Protein AF-A0A9D4LIM8-F1 (afdb_monomer)

Foldseek 3Di:
DPDAFDPPDPCRQVVQCVVCVCVCVPQDPQKDWDDDRPDIDIFGDDPDPVVRVPRRDDPDD

Solvent-accessible surface area (backbone atoms only — not comparable to full-atom values): 4124 Å² total; per-residue (Å²): 143,88,78,86,67,61,86,92,41,90,60,30,60,59,52,50,52,61,70,53,63,63,77,68,72,78,61,56,91,75,51,49,74,52,79,53,93,92,48,73,50,76,47,49,79,56,96,44,66,68,60,22,50,59,69,68,44,77,92,78,127

pLDDT: mean 88.69, std 11.8, range [42.47, 96.0]

InterPro domains:
  IPR000477 Reverse transcriptase domain [PS50878] (1-61)

Structure (mmCIF, N/CA/C/O backbone):
data_AF-A0A9D4LIM8-F1
#
_entry.id   AF-A0A9D4LIM8-F1
#
loop_
_atom_site.group_PDB
_atom_site.id
_atom_site.type_symbol
_atom_site.label_atom_id
_atom_site.label_alt_id
_atom_site.label_comp_id
_atom_site.label_asym_id
_atom_site.label_entity_id
_atom_site.label_seq_id
_atom_site.pdbx_PDB_ins_code
_atom_site.Cartn_x
_atom_site.Cartn_y
_atom_site.Cartn_z
_atom_site.occupancy
_atom_site.B_iso_or_equiv
_atom_site.auth_seq_id
_atom_site.auth_comp_id
_atom_site.auth_asym_id
_atom_site.auth_atom_id
_atom_site.pdbx_PDB_model_num
ATOM 1 N N . MET A 1 1 ? -6.586 -16.292 19.133 1.00 51.38 1 MET A N 1
ATOM 2 C CA . MET A 1 1 ? -7.616 -15.309 18.726 1.00 51.38 1 MET A CA 1
ATOM 3 C C . MET A 1 1 ? -7.516 -14.050 19.591 1.00 51.38 1 MET A C 1
ATOM 5 O O . MET A 1 1 ? -8.388 -13.809 20.412 1.00 51.38 1 MET A O 1
ATOM 9 N N . ARG A 1 2 ? -6.429 -13.278 19.471 1.00 83.38 2 ARG A N 1
ATOM 10 C CA . ARG A 1 2 ? -6.284 -11.968 20.141 1.00 83.38 2 ARG A CA 1
ATOM 11 C C . ARG A 1 2 ? -5.846 -10.854 19.182 1.00 83.38 2 ARG A C 1
ATOM 13 O O . ARG A 1 2 ? -5.680 -9.730 19.624 1.00 83.38 2 ARG A O 1
ATOM 20 N N . GLU A 1 3 ? -5.693 -11.173 17.899 1.00 89.00 3 GLU A N 1
ATOM 21 C CA . GLU A 1 3 ? -5.154 -10.259 16.895 1.00 89.00 3 GLU A CA 1
ATOM 22 C C . GLU A 1 3 ? -6.247 -9.789 15.940 1.00 89.00 3 GLU A C 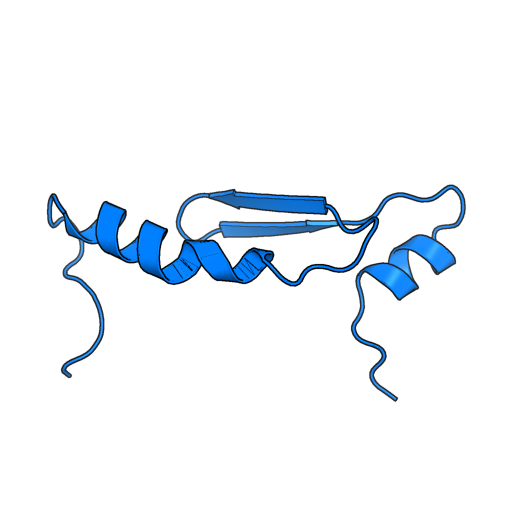1
ATOM 24 O O . GLU A 1 3 ? -7.187 -10.535 15.645 1.00 89.00 3 GLU A O 1
ATOM 29 N N . GLY A 1 4 ? -6.068 -8.572 15.430 1.00 89.69 4 GLY A N 1
ATOM 30 C CA . GLY A 1 4 ? -6.946 -7.944 14.451 1.00 89.69 4 GLY A CA 1
ATOM 31 C C . GLY A 1 4 ? -7.945 -6.962 15.056 1.00 89.69 4 GLY A C 1
ATOM 32 O O . GLY A 1 4 ? -8.005 -6.733 16.263 1.00 89.69 4 GLY A O 1
ATOM 33 N N . VAL A 1 5 ? -8.740 -6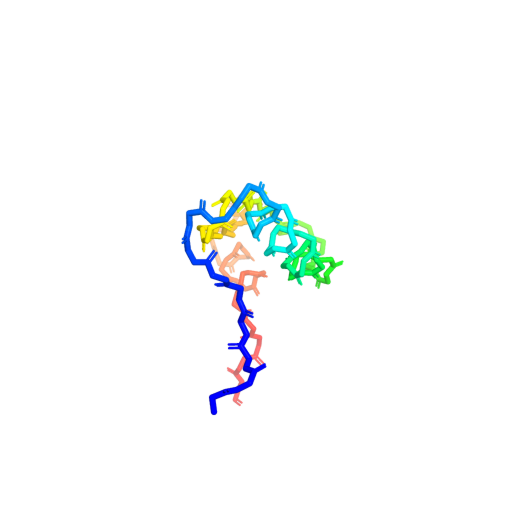.367 14.173 1.00 92.44 5 VAL A N 1
ATOM 34 C CA . VAL A 1 5 ? -9.804 -5.420 14.515 1.00 92.44 5 VAL A CA 1
ATOM 35 C C . VAL A 1 5 ? -11.153 -5.969 14.040 1.00 92.44 5 VAL A C 1
ATOM 37 O O . VAL A 1 5 ? -11.206 -6.654 13.016 1.00 92.44 5 VAL A O 1
ATOM 40 N N . PRO A 1 6 ? -12.261 -5.702 14.753 1.00 92.56 6 PRO A N 1
ATOM 41 C CA . PRO A 1 6 ? -13.573 -6.189 14.346 1.00 92.56 6 PRO A CA 1
ATOM 42 C C . PRO A 1 6 ? -14.024 -5.515 13.045 1.00 92.56 6 PRO A C 1
ATOM 44 O O . PRO A 1 6 ? -14.011 -4.285 12.943 1.00 92.56 6 PRO A O 1
ATOM 47 N N . GLN A 1 7 ? -14.459 -6.305 12.063 1.00 88.81 7 GLN A N 1
ATOM 48 C CA . GLN A 1 7 ? -15.019 -5.779 10.814 1.00 88.81 7 GLN A CA 1
ATOM 49 C C . GLN A 1 7 ? -16.321 -5.011 11.084 1.00 88.81 7 GLN A C 1
ATOM 51 O O . GLN A 1 7 ? -17.147 -5.433 11.891 1.00 88.81 7 GLN A O 1
ATOM 56 N N . GLY A 1 8 ? -16.488 -3.858 10.431 1.00 89.38 8 GLY A N 1
ATOM 57 C CA . GLY A 1 8 ? -17.655 -2.986 10.617 1.00 89.38 8 GLY A CA 1
ATOM 58 C C . GLY A 1 8 ? -17.613 -2.102 11.871 1.00 89.38 8 GLY A C 1
ATOM 59 O O . GLY A 1 8 ? -18.524 -1.305 12.084 1.00 89.38 8 GLY A O 1
ATOM 60 N N . GLY A 1 9 ? -16.562 -2.194 12.694 1.00 91.44 9 GLY A N 1
ATOM 61 C CA . GLY A 1 9 ? -16.343 -1.251 13.790 1.00 91.44 9 GLY A CA 1
ATOM 62 C C . GLY A 1 9 ? -15.957 0.137 13.271 1.00 91.44 9 GLY A C 1
ATOM 63 O O . GLY A 1 9 ? -15.098 0.259 12.401 1.00 91.44 9 GLY A O 1
ATOM 64 N N . VAL A 1 10 ? -16.549 1.189 13.847 1.00 93.56 10 VAL A N 1
ATOM 65 C CA . VAL A 1 10 ? -16.362 2.591 13.409 1.00 93.56 10 VAL A CA 1
ATOM 66 C C . VAL A 1 10 ? -14.885 3.007 13.388 1.00 93.56 10 VAL A C 1
ATOM 68 O O . VAL A 1 10 ? -14.451 3.710 12.483 1.00 93.56 10 VAL A O 1
ATOM 71 N N . ILE A 1 11 ? -14.103 2.552 14.370 1.00 96.00 11 ILE A N 1
ATOM 72 C CA . ILE A 1 11 ? -12.681 2.906 14.520 1.00 96.00 11 ILE A CA 1
ATOM 73 C C . ILE A 1 11 ? -11.759 1.840 13.901 1.00 96.00 11 ILE A C 1
ATOM 75 O O . ILE A 1 11 ? -10.589 2.108 13.633 1.00 96.00 11 ILE A O 1
ATOM 79 N N . SER A 1 12 ? -12.275 0.638 13.631 1.00 95.31 12 SER A N 1
ATOM 80 C CA . SER A 1 12 ? -11.483 -0.499 13.156 1.00 95.31 12 SER A CA 1
ATOM 81 C C . SER A 1 12 ? -10.762 -0.202 11.846 1.00 95.31 12 SER A C 1
ATOM 83 O O . SER A 1 12 ? -9.578 -0.501 11.732 1.00 95.31 12 SER A O 1
ATOM 85 N N . LEU A 1 13 ? -11.448 0.427 10.884 1.00 93.12 13 LEU A N 1
ATOM 86 C CA . LEU A 1 13 ? -10.844 0.797 9.601 1.00 93.12 13 LEU A CA 1
ATOM 87 C C . LEU A 1 13 ? -9.684 1.777 9.800 1.00 93.12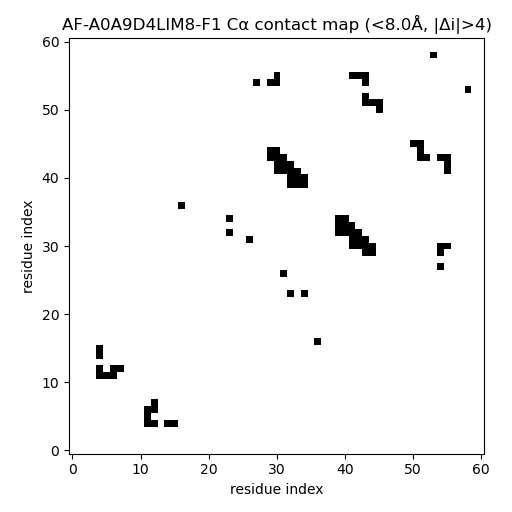 13 LEU A C 1
ATOM 89 O O . LEU A 1 13 ? -8.612 1.578 9.243 1.00 93.12 13 LEU A O 1
ATOM 93 N N . THR A 1 14 ? -9.864 2.796 10.638 1.00 95.44 14 THR A N 1
ATOM 94 C CA . THR A 1 14 ? -8.809 3.773 10.931 1.00 95.44 14 THR A CA 1
ATOM 95 C C . THR A 1 14 ? -7.600 3.117 11.595 1.00 95.44 14 THR A C 1
ATOM 97 O O . THR A 1 14 ? -6.471 3.397 11.209 1.00 95.44 14 THR A O 1
ATOM 100 N N . LEU A 1 15 ? -7.815 2.214 12.558 1.00 95.69 15 LEU A N 1
ATOM 101 C CA . LEU A 1 15 ? -6.726 1.475 13.206 1.00 95.69 15 LEU A CA 1
ATOM 102 C C . LEU A 1 15 ? -5.987 0.566 12.222 1.00 95.69 15 LEU A C 1
ATOM 104 O O . LEU A 1 15 ? -4.762 0.515 12.255 1.00 95.69 15 LEU A O 1
ATOM 108 N N . PHE A 1 16 ? -6.718 -0.111 11.336 1.00 94.94 16 PHE A N 1
ATOM 109 C CA . PHE A 1 16 ? -6.122 -0.924 10.281 1.00 94.94 16 PHE A CA 1
ATOM 110 C C . PHE A 1 16 ? -5.277 -0.071 9.327 1.00 94.94 16 PHE A C 1
ATOM 112 O O . PHE A 1 16 ? -4.129 -0.414 9.074 1.00 94.94 16 PHE A O 1
ATOM 119 N N . LEU A 1 17 ? -5.796 1.075 8.873 1.00 94.25 17 LEU A N 1
ATOM 120 C CA . LEU A 1 17 ? -5.064 2.003 8.005 1.00 94.25 17 LEU A CA 1
ATOM 121 C C . LEU A 1 17 ? -3.794 2.548 8.673 1.00 94.25 17 LEU A C 1
ATOM 123 O O . LEU A 1 17 ? -2.753 2.612 8.030 1.00 94.25 17 LEU A O 1
ATOM 127 N N . ILE A 1 18 ? -3.855 2.905 9.961 1.00 95.00 18 ILE A N 1
ATOM 128 C CA . ILE A 1 18 ? -2.672 3.328 10.728 1.00 95.00 18 ILE A CA 1
ATOM 129 C C . ILE A 1 18 ? -1.648 2.192 10.804 1.00 95.00 18 ILE A C 1
ATOM 131 O O . ILE A 1 18 ? -0.458 2.440 10.632 1.00 95.00 18 ILE A O 1
ATOM 135 N N . TYR A 1 19 ? -2.110 0.963 11.041 1.00 94.56 19 TYR A N 1
ATOM 136 C CA . TYR A 1 19 ? -1.256 -0.216 11.166 1.00 94.56 19 TYR A CA 1
ATOM 137 C C . TYR A 1 19 ? -0.481 -0.537 9.882 1.00 94.56 19 TYR A C 1
ATOM 139 O O . TYR A 1 19 ? 0.661 -0.963 9.970 1.00 94.56 19 TYR A O 1
ATOM 147 N N . ILE A 1 20 ? -1.077 -0.325 8.706 1.00 94.81 20 ILE A N 1
ATOM 148 C CA . ILE A 1 20 ? -0.433 -0.609 7.412 1.00 94.81 20 ILE A CA 1
ATOM 149 C C . ILE A 1 20 ? 0.300 0.595 6.801 1.00 94.81 20 ILE A C 1
ATOM 151 O O . ILE A 1 20 ? 0.920 0.466 5.745 1.00 94.81 20 ILE A O 1
ATOM 155 N N . ASN A 1 21 ? 0.206 1.781 7.410 1.00 93.56 21 ASN A N 1
ATOM 156 C CA . ASN A 1 21 ? 0.689 3.031 6.814 1.00 93.56 21 ASN A CA 1
ATOM 157 C C . ASN A 1 21 ? 2.207 3.029 6.556 1.00 93.56 21 ASN A C 1
ATOM 159 O O . ASN A 1 21 ? 2.702 3.727 5.673 1.00 93.56 21 ASN A O 1
ATOM 163 N N . ASP A 1 22 ? 2.959 2.243 7.319 1.00 94.50 22 ASP A N 1
ATOM 164 C CA . ASP A 1 22 ? 4.405 2.106 7.194 1.00 94.50 22 ASP A CA 1
ATOM 165 C C . ASP A 1 22 ? 4.849 1.023 6.193 1.00 94.50 22 ASP A C 1
ATOM 167 O O . ASP A 1 22 ? 6.036 0.991 5.856 1.00 94.50 22 ASP A O 1
ATOM 171 N N . LEU A 1 23 ? 3.940 0.216 5.623 1.00 92.38 23 LEU A N 1
ATOM 172 C CA . LEU A 1 23 ? 4.279 -0.822 4.630 1.00 92.38 23 LEU A CA 1
ATOM 173 C C . LEU A 1 23 ? 5.043 -0.268 3.420 1.00 92.38 23 LEU A C 1
ATOM 175 O O . LEU A 1 23 ? 5.882 -0.952 2.835 1.00 92.38 23 LEU A O 1
ATOM 179 N N . VAL A 1 24 ? 4.774 0.984 3.052 1.00 92.25 24 VAL A N 1
ATOM 180 C CA . VAL A 1 24 ? 5.374 1.654 1.888 1.00 92.25 24 VAL A CA 1
ATOM 181 C C . VAL A 1 24 ? 6.526 2.594 2.252 1.00 92.25 24 VAL A C 1
ATOM 183 O O . VAL A 1 24 ? 7.113 3.222 1.371 1.00 92.25 24 VAL A O 1
ATOM 186 N N . SER A 1 25 ? 6.887 2.685 3.536 1.00 90.38 25 SER A N 1
ATOM 187 C CA . SER A 1 25 ? 7.882 3.646 4.038 1.00 90.38 25 SER A CA 1
ATOM 188 C C . SER A 1 25 ? 9.314 3.374 3.560 1.00 90.38 25 SER A C 1
ATOM 190 O O . SER A 1 25 ? 10.121 4.298 3.493 1.00 90.38 25 SER A O 1
ATOM 192 N N . ASN A 1 26 ? 9.626 2.126 3.195 1.00 87.88 26 ASN A N 1
ATOM 193 C CA . ASN A 1 26 ? 10.977 1.678 2.835 1.00 87.88 26 ASN A CA 1
ATOM 194 C C . ASN A 1 26 ? 11.133 1.313 1.349 1.00 87.88 26 ASN A C 1
ATOM 196 O O . ASN A 1 26 ? 12.048 0.576 0.977 1.00 87.88 26 ASN A O 1
ATOM 200 N N . LEU A 1 27 ? 10.246 1.804 0.481 1.00 89.81 27 LEU A N 1
ATOM 201 C CA . LEU A 1 27 ? 10.379 1.567 -0.955 1.00 89.81 27 LEU A CA 1
ATOM 202 C C . LEU A 1 27 ? 11.598 2.303 -1.528 1.00 89.81 27 LEU A C 1
ATOM 204 O O . LEU A 1 27 ? 11.916 3.431 -1.150 1.00 89.81 27 LEU A O 1
ATOM 208 N N . GLN A 1 28 ? 12.298 1.643 -2.452 1.00 88.25 28 GLN A N 1
ATOM 209 C CA . GLN A 1 28 ? 13.500 2.191 -3.074 1.00 88.25 28 GLN A CA 1
ATOM 210 C C . GLN A 1 28 ? 13.190 3.438 -3.913 1.00 88.25 28 GLN A C 1
ATOM 212 O O . GLN A 1 28 ? 12.088 3.629 -4.431 1.00 88.25 28 GLN A O 1
ATOM 217 N N . ARG A 1 29 ? 14.202 4.291 -4.109 1.00 85.75 29 ARG A N 1
ATOM 218 C CA . ARG A 1 29 ? 14.087 5.456 -4.995 1.00 85.75 29 ARG A CA 1
ATOM 219 C C . ARG A 1 29 ? 13.661 5.005 -6.401 1.00 85.75 29 ARG A C 1
ATOM 221 O O . ARG A 1 29 ? 14.204 4.037 -6.923 1.00 85.75 29 ARG A O 1
ATOM 228 N N . PHE A 1 30 ? 12.736 5.744 -7.020 1.00 89.56 30 PHE A N 1
ATOM 229 C CA . PHE A 1 30 ? 12.139 5.435 -8.335 1.00 89.56 30 PHE A CA 1
ATOM 230 C C . PHE A 1 30 ? 11.195 4.216 -8.359 1.00 89.56 30 PHE A C 1
ATOM 232 O O . PHE A 1 30 ? 10.835 3.740 -9.440 1.00 89.56 30 PHE A O 1
ATOM 239 N N . VAL A 1 31 ? 10.760 3.749 -7.187 1.00 93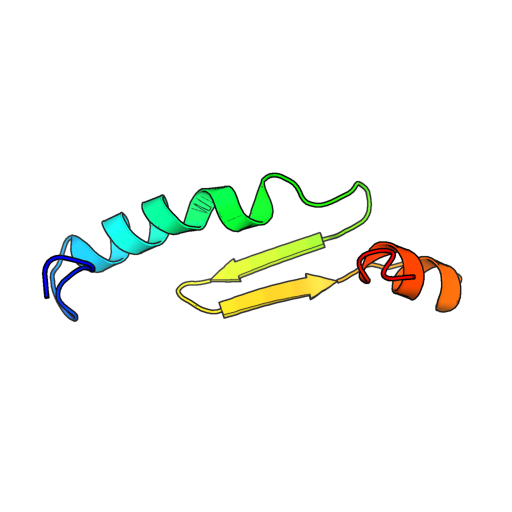.00 31 VAL A N 1
ATOM 240 C CA . VAL A 1 31 ? 9.604 2.864 -7.022 1.00 93.00 31 VAL A CA 1
ATOM 241 C C . VAL A 1 31 ? 8.439 3.705 -6.504 1.00 93.00 31 VAL A C 1
ATOM 243 O O . VAL A 1 31 ? 8.554 4.410 -5.504 1.00 93.00 31 VAL A O 1
ATOM 246 N N . LEU A 1 32 ? 7.331 3.672 -7.231 1.00 93.94 32 LEU A N 1
ATOM 247 C CA . LEU A 1 32 ? 6.086 4.354 -6.904 1.00 93.94 32 LEU A CA 1
ATOM 248 C C . LEU A 1 32 ? 5.101 3.352 -6.304 1.00 93.94 32 LEU A C 1
ATOM 250 O O . LEU A 1 32 ? 5.195 2.148 -6.550 1.00 93.94 32 LEU A O 1
ATOM 254 N N . ASN A 1 33 ? 4.166 3.855 -5.506 1.00 94.94 33 ASN A N 1
ATOM 255 C CA . ASN A 1 33 ? 3.148 3.037 -4.868 1.00 94.94 33 ASN A CA 1
ATOM 256 C C . ASN A 1 33 ? 1.829 3.791 -4.699 1.00 94.94 33 ASN A C 1
ATOM 258 O O . ASN A 1 33 ? 1.781 5.021 -4.737 1.00 94.94 33 ASN A O 1
ATOM 262 N N . THR A 1 34 ? 0.770 3.025 -4.483 1.00 95.62 34 THR A N 1
ATOM 263 C CA . THR A 1 34 ? -0.491 3.493 -3.922 1.00 95.62 34 THR A CA 1
ATOM 264 C C . THR A 1 34 ? -1.001 2.431 -2.958 1.00 95.62 34 THR A C 1
ATOM 266 O O . THR A 1 34 ? -0.919 1.238 -3.254 1.00 95.62 34 THR A O 1
ATOM 269 N N . LEU A 1 35 ? -1.477 2.874 -1.799 1.00 96.00 35 LEU A N 1
ATOM 270 C CA . LEU A 1 35 ? -2.061 2.034 -0.763 1.00 96.00 35 LEU A CA 1
ATOM 271 C C . LEU A 1 35 ? -3.490 2.516 -0.521 1.00 96.00 35 LEU A C 1
ATOM 273 O O . LEU A 1 35 ? -3.700 3.678 -0.163 1.00 96.00 35 LEU A O 1
ATOM 277 N N . HIS A 1 36 ? -4.465 1.641 -0.742 1.00 94.06 36 HIS A N 1
ATOM 278 C CA . HIS A 1 36 ? -5.877 1.939 -0.560 1.00 94.06 36 HIS A CA 1
ATOM 279 C C . HIS A 1 36 ? -6.565 0.788 0.165 1.00 94.06 36 HIS A C 1
ATOM 281 O O . HIS A 1 36 ? -6.717 -0.287 -0.399 1.00 94.06 36 HIS A O 1
ATOM 287 N N . ALA A 1 37 ? -7.010 1.031 1.402 1.00 91.44 37 ALA A N 1
ATOM 288 C CA . ALA A 1 37 ? -7.523 -0.030 2.268 1.00 91.44 37 ALA A CA 1
ATOM 289 C C . ALA A 1 37 ? -6.530 -1.209 2.323 1.00 91.44 37 ALA A C 1
ATOM 291 O O . ALA A 1 37 ? -5.399 -1.009 2.751 1.00 91.44 37 ALA A O 1
ATOM 292 N N . ASP A 1 38 ? -6.929 -2.409 1.917 1.00 91.69 38 ASP A N 1
ATOM 293 C CA . ASP A 1 38 ? -6.088 -3.604 1.841 1.00 91.69 38 ASP A CA 1
ATOM 294 C C . ASP A 1 38 ? -5.318 -3.764 0.515 1.00 91.69 38 ASP A C 1
ATOM 296 O O . ASP A 1 38 ? -4.415 -4.599 0.436 1.00 91.69 38 ASP A O 1
ATOM 300 N N . ASP A 1 39 ? -5.598 -2.937 -0.495 1.00 94.81 39 ASP A N 1
ATOM 301 C CA . ASP A 1 39 ? -4.946 -2.998 -1.803 1.00 94.81 39 ASP A CA 1
ATOM 302 C C . ASP A 1 39 ? -3.655 -2.168 -1.847 1.00 94.81 39 ASP A C 1
ATOM 304 O O . ASP A 1 39 ? -3.647 -0.954 -1.618 1.00 94.81 39 ASP A O 1
ATOM 308 N N . LEU A 1 40 ? -2.553 -2.817 -2.230 1.00 94.56 40 LEU A N 1
ATOM 309 C CA . LEU A 1 40 ? -1.256 -2.188 -2.479 1.00 94.56 40 LEU A CA 1
ATOM 310 C C . LEU A 1 40 ? -0.829 -2.423 -3.930 1.00 94.56 40 LEU A C 1
ATOM 312 O O . LEU A 1 40 ? -0.611 -3.563 -4.340 1.00 94.56 40 LEU A O 1
ATOM 316 N N . ALA A 1 41 ? -0.632 -1.345 -4.690 1.00 94.69 41 ALA A N 1
ATOM 317 C CA . ALA A 1 41 ? 0.002 -1.413 -6.005 1.00 94.69 41 ALA A CA 1
ATOM 318 C C . ALA A 1 41 ? 1.376 -0.739 -5.975 1.00 94.69 41 ALA A C 1
ATOM 320 O O . ALA A 1 41 ? 1.529 0.363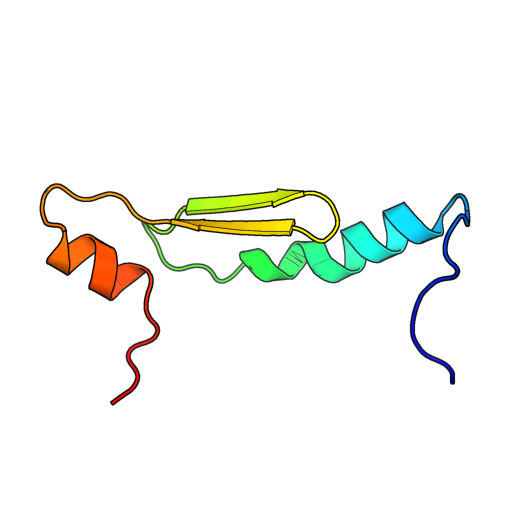 -5.448 1.00 94.69 41 ALA A O 1
ATOM 321 N N . ILE A 1 42 ? 2.373 -1.402 -6.564 1.00 94.12 42 ILE A N 1
ATOM 322 C CA . ILE A 1 42 ? 3.769 -0.955 -6.631 1.00 94.12 42 ILE A CA 1
ATOM 323 C C . ILE A 1 42 ? 4.226 -1.027 -8.086 1.00 94.12 42 ILE A C 1
ATOM 325 O O . ILE A 1 42 ? 3.985 -2.024 -8.766 1.00 94.12 42 ILE A O 1
ATOM 329 N N . TRP A 1 43 ? 4.894 0.018 -8.570 1.00 94.19 43 TRP A N 1
ATOM 330 C CA . TRP A 1 43 ? 5.419 0.056 -9.932 1.00 94.19 43 TRP A CA 1
ATOM 331 C C . TRP A 1 43 ? 6.688 0.904 -10.042 1.00 94.19 43 TRP A C 1
ATOM 333 O O . TRP A 1 43 ? 7.057 1.657 -9.147 1.00 94.19 43 TRP A O 1
ATOM 343 N N . SER A 1 44 ? 7.374 0.790 -11.172 1.00 93.94 44 SER A N 1
ATOM 344 C CA . SER A 1 44 ? 8.530 1.600 -11.544 1.00 93.94 44 SER A CA 1
ATOM 345 C C . SER A 1 44 ? 8.415 1.935 -13.023 1.00 93.94 44 SER A C 1
ATOM 347 O O . SER A 1 44 ? 7.831 1.177 -13.798 1.00 93.94 44 SER A O 1
ATOM 349 N N . SER A 1 45 ? 8.947 3.090 -13.403 1.00 92.62 45 SER A N 1
ATOM 350 C CA . SER A 1 45 ? 8.972 3.559 -14.782 1.00 92.62 45 SER A CA 1
ATOM 351 C C . SER A 1 45 ? 10.395 3.950 -15.142 1.00 92.62 45 SER A C 1
ATOM 353 O O . SER A 1 45 ? 11.084 4.620 -14.368 1.00 92.62 45 SER A O 1
ATOM 355 N N . ASP A 1 46 ? 10.842 3.490 -16.301 1.00 92.94 46 ASP A N 1
ATOM 356 C CA . ASP A 1 46 ? 12.137 3.807 -16.880 1.00 92.94 46 ASP A CA 1
ATOM 357 C C . ASP A 1 46 ? 12.047 3.623 -18.401 1.00 92.94 46 ASP A C 1
ATOM 359 O O . ASP A 1 46 ? 11.182 2.898 -18.897 1.00 92.94 46 ASP A O 1
ATOM 363 N N . THR A 1 47 ? 12.944 4.258 -19.152 1.00 95.50 47 THR A N 1
ATOM 364 C CA . THR A 1 47 ? 13.037 4.079 -20.609 1.00 95.50 47 THR A CA 1
ATOM 365 C C . THR A 1 47 ? 13.432 2.643 -20.968 1.00 95.50 47 THR A C 1
ATOM 367 O O . THR A 1 47 ? 13.086 2.147 -22.039 1.00 95.50 47 THR A O 1
ATOM 370 N N . SER A 1 48 ? 14.148 1.957 -20.071 1.00 94.06 48 SER A N 1
ATOM 371 C CA . SER A 1 48 ? 14.486 0.541 -20.199 1.00 94.06 48 SER A CA 1
ATOM 372 C C . SER A 1 48 ? 13.588 -0.320 -19.314 1.0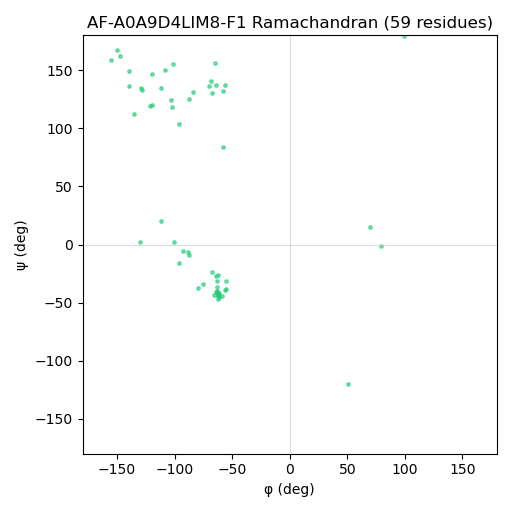0 94.06 48 SER A C 1
ATOM 374 O O . SER A 1 48 ? 13.652 -0.248 -18.084 1.00 94.06 48 SER A O 1
ATOM 376 N N . ALA A 1 49 ? 12.818 -1.216 -19.937 1.00 89.81 49 ALA A N 1
ATOM 377 C CA . ALA A 1 49 ? 12.002 -2.195 -19.220 1.00 89.81 49 ALA A CA 1
ATOM 378 C C . ALA A 1 49 ? 12.839 -3.054 -18.255 1.00 89.81 49 ALA A C 1
ATOM 380 O O . ALA A 1 49 ? 12.415 -3.291 -17.130 1.00 89.81 49 ALA A O 1
ATOM 381 N N . GLY A 1 50 ? 14.060 -3.445 -18.645 1.00 90.31 50 GLY A N 1
ATOM 382 C CA . GLY A 1 50 ? 14.957 -4.216 -17.778 1.00 90.31 50 GLY A CA 1
ATOM 383 C C . GLY A 1 50 ? 15.364 -3.447 -16.519 1.00 90.31 50 GLY A C 1
ATOM 384 O O . GLY A 1 50 ? 15.373 -4.009 -15.427 1.00 90.31 50 GLY A O 1
ATOM 385 N N . THR A 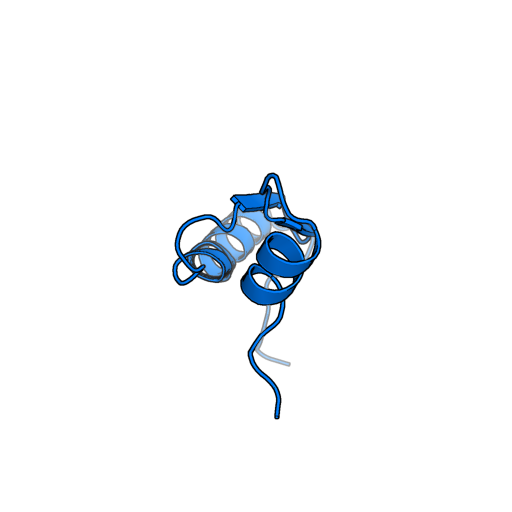1 51 ? 15.622 -2.143 -16.648 1.00 90.38 51 THR A N 1
ATOM 386 C CA . THR A 1 51 ? 15.921 -1.277 -15.499 1.00 90.38 51 THR A CA 1
ATOM 387 C C . THR A 1 51 ? 14.711 -1.153 -14.571 1.00 90.38 51 THR A C 1
ATOM 389 O O . THR A 1 51 ? 14.865 -1.254 -13.355 1.00 90.38 51 THR A O 1
ATOM 392 N N . ALA A 1 52 ? 13.507 -0.974 -15.124 1.00 91.12 52 ALA A N 1
ATOM 393 C CA . ALA A 1 52 ? 12.274 -0.914 -14.337 1.00 91.12 52 ALA A CA 1
ATOM 394 C C . ALA A 1 52 ? 11.988 -2.241 -13.604 1.00 91.12 52 ALA A C 1
ATOM 396 O O . ALA A 1 52 ? 11.636 -2.224 -12.425 1.00 91.12 52 ALA A O 1
ATOM 397 N N . SER A 1 53 ? 12.207 -3.389 -14.259 1.00 89.81 53 SER A N 1
ATOM 398 C CA . SER A 1 53 ? 12.040 -4.716 -13.650 1.00 89.81 53 SER A CA 1
ATOM 399 C C . SER A 1 53 ? 12.995 -4.945 -12.478 1.00 89.81 53 SER A C 1
ATOM 401 O O . SER A 1 53 ? 12.557 -5.397 -11.422 1.00 89.81 53 SER A O 1
ATOM 403 N N . VAL A 1 54 ? 14.271 -4.572 -12.628 1.00 89.12 54 VAL A N 1
ATOM 404 C CA . VAL A 1 54 ? 15.282 -4.706 -11.562 1.00 89.12 54 VAL A CA 1
ATOM 405 C C . VAL A 1 54 ? 14.950 -3.844 -10.340 1.00 89.12 54 VAL A C 1
ATOM 407 O O . VAL A 1 54 ? 15.277 -4.229 -9.225 1.00 89.12 54 VAL A O 1
ATOM 410 N N . ARG A 1 55 ? 14.293 -2.691 -10.521 1.00 88.12 55 ARG A N 1
ATOM 411 C CA . ARG A 1 55 ? 13.898 -1.810 -9.406 1.00 88.12 55 ARG A CA 1
ATOM 412 C C . ARG A 1 55 ? 12.699 -2.329 -8.610 1.00 88.12 55 ARG A C 1
ATOM 414 O O . ARG A 1 55 ? 12.623 -2.077 -7.415 1.00 88.1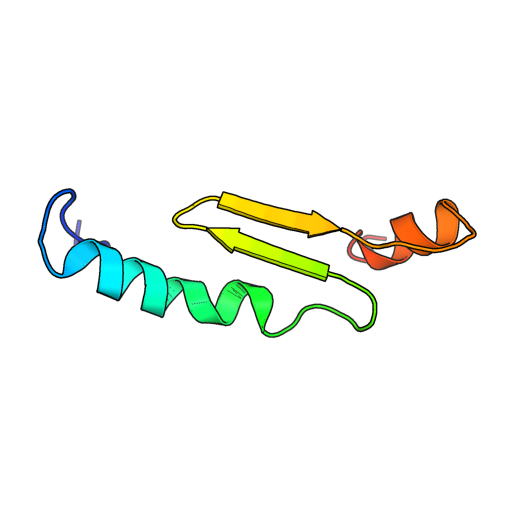2 55 ARG A O 1
ATOM 421 N N . ILE A 1 56 ? 11.747 -2.999 -9.264 1.00 88.94 56 ILE A N 1
ATOM 422 C CA . ILE A 1 56 ? 10.552 -3.550 -8.597 1.00 88.94 56 ILE A CA 1
ATOM 423 C C . ILE A 1 56 ? 10.870 -4.864 -7.882 1.00 88.94 56 ILE A C 1
ATOM 425 O O . ILE A 1 56 ? 10.306 -5.145 -6.827 1.00 88.94 56 ILE A O 1
ATOM 429 N N . GLN A 1 57 ? 11.728 -5.699 -8.467 1.00 80.38 57 GLN A N 1
ATOM 430 C CA . GLN A 1 57 ? 12.008 -7.023 -7.929 1.00 80.38 57 GLN A CA 1
ATOM 431 C C . GLN A 1 57 ? 13.084 -6.941 -6.838 1.00 80.38 57 GLN A C 1
ATOM 433 O O . GLN A 1 57 ? 14.142 -6.355 -7.070 1.00 80.38 57 GLN A O 1
ATOM 438 N N . P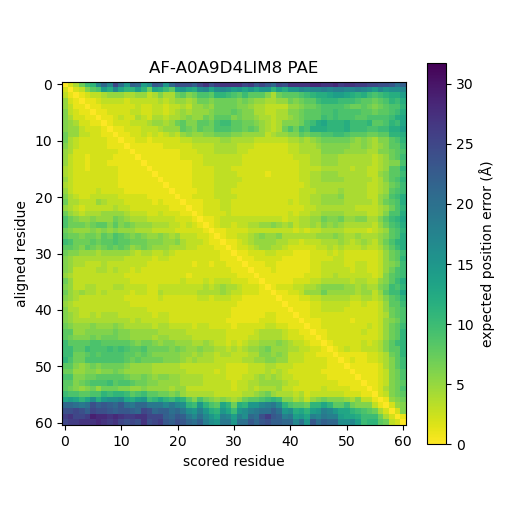RO A 1 58 ? 12.879 -7.564 -5.662 1.00 64.06 58 PRO A N 1
ATOM 439 C CA . PRO A 1 58 ? 13.980 -7.783 -4.739 1.00 64.06 58 PRO A CA 1
ATOM 440 C C . PRO A 1 58 ? 15.053 -8.587 -5.478 1.00 64.06 58 PRO A C 1
ATOM 442 O O . PRO A 1 58 ? 14.723 -9.584 -6.127 1.00 64.06 58 PRO A O 1
ATOM 445 N N . LEU A 1 59 ? 16.319 -8.161 -5.390 1.00 51.75 59 LEU A N 1
ATOM 446 C CA . LEU A 1 59 ? 17.484 -8.929 -5.843 1.00 51.75 59 LEU A CA 1
ATOM 447 C C . LEU A 1 59 ? 17.505 -10.278 -5.110 1.00 51.75 59 LEU A C 1
ATOM 449 O O . LEU A 1 59 ? 18.160 -10.438 -4.085 1.00 51.75 59 LEU A O 1
ATOM 453 N N . THR A 1 60 ? 16.751 -11.241 -5.623 1.00 46.34 60 THR A N 1
ATOM 454 C CA . THR A 1 60 ? 16.745 -12.619 -5.155 1.00 46.34 60 THR A CA 1
ATOM 455 C C . THR A 1 60 ? 17.703 -13.354 -6.077 1.00 46.34 60 THR A C 1
ATOM 457 O O . THR A 1 60 ? 17.403 -13.556 -7.254 1.00 46.34 60 THR A O 1
ATOM 460 N N . ARG A 1 61 ? 18.900 -13.640 -5.566 1.00 42.47 61 ARG A N 1
ATOM 461 C CA . ARG A 1 61 ? 19.847 -14.573 -6.175 1.00 42.47 61 ARG A CA 1
ATOM 462 C C . ARG A 1 61 ? 19.795 -15.883 -5.412 1.00 42.47 61 ARG A C 1
ATOM 464 O O . ARG A 1 61 ? 19.714 -15.802 -4.167 1.00 42.47 61 ARG A O 1
#

Sequence (61 aa):
MREGVPQGGVISLTLFLIYINDLVSNLQRFVLNTLHADDLAIWSSDTSAGTASVRIQPLTR

Organism: Dreissena polymorpha (NCBI:txid45954)

Mean predicted aligned error: 5.34 Å

Secondary structure (DSSP, 8-state):
---S--TT-TTHHHHHHHHHTTTTTTPPTTEEEEEETTEEEEEE--SSHHHHHHHHS----

Radius of gyration: 15.83 Å; Cα contacts (8 Å, |Δi|>4): 44; chains: 1; bounding box: 38×21×41 Å